Protein AF-A0A371GH11-F1 (afdb_monomer)

Structure (mmCIF, N/CA/C/O backbone):
data_AF-A0A371GH11-F1
#
_entry.id   AF-A0A371GH11-F1
#
loop_
_atom_site.group_PDB
_atom_site.id
_atom_site.type_symbol
_atom_site.label_atom_id
_atom_site.label_alt_id
_atom_site.label_comp_id
_atom_site.label_asym_id
_atom_site.label_entity_id
_atom_site.label_seq_id
_atom_site.pdbx_PDB_ins_code
_atom_site.Cartn_x
_atom_site.Cartn_y
_atom_site.Cartn_z
_atom_site.occupancy
_atom_site.B_iso_or_equiv
_atom_site.auth_seq_id
_atom_site.auth_comp_id
_atom_site.auth_asym_id
_atom_site.auth_atom_id
_atom_site.pdbx_PDB_model_num
ATOM 1 N N . MET A 1 1 ? -7.603 34.902 0.604 1.00 55.03 1 MET A N 1
ATOM 2 C CA . MET A 1 1 ? -7.978 33.503 0.909 1.00 55.03 1 MET A CA 1
ATOM 3 C C . MET A 1 1 ? -7.273 32.560 -0.069 1.00 55.03 1 MET A C 1
ATOM 5 O O . MET A 1 1 ? -7.896 32.164 -1.037 1.00 55.03 1 MET A O 1
ATOM 9 N N . ASN A 1 2 ? -5.994 32.218 0.158 1.00 73.56 2 ASN A N 1
ATOM 10 C CA . ASN A 1 2 ? -5.234 31.279 -0.701 1.00 73.56 2 ASN A CA 1
ATOM 11 C C . ASN A 1 2 ? -4.546 30.135 0.075 1.00 73.56 2 ASN A C 1
ATOM 13 O O . ASN A 1 2 ? -3.852 29.320 -0.525 1.00 73.56 2 ASN A O 1
ATOM 17 N N . GLY A 1 3 ? -4.766 30.021 1.391 1.00 83.88 3 GLY A N 1
ATOM 18 C CA . GLY A 1 3 ? -4.016 29.085 2.242 1.00 83.88 3 GLY A CA 1
ATOM 19 C C . GLY A 1 3 ? -4.186 27.605 1.875 1.00 83.88 3 GLY A C 1
ATOM 20 O O . GLY A 1 3 ? -3.228 26.843 1.955 1.00 83.88 3 GLY A O 1
ATOM 21 N N . ALA A 1 4 ? -5.366 27.191 1.401 1.00 77.50 4 ALA A N 1
ATOM 22 C CA . ALA A 1 4 ? -5.587 25.819 0.929 1.00 77.50 4 ALA A CA 1
ATOM 23 C C . ALA A 1 4 ? -4.805 25.510 -0.363 1.00 77.50 4 ALA A C 1
ATOM 25 O O . ALA A 1 4 ? -4.252 24.420 -0.522 1.00 77.50 4 ALA A O 1
ATOM 26 N N . VAL A 1 5 ? -4.710 26.490 -1.267 1.00 84.81 5 VAL A N 1
ATOM 27 C CA . VAL A 1 5 ? -3.932 26.380 -2.509 1.00 84.81 5 VAL A CA 1
ATOM 28 C C . VAL A 1 5 ? -2.438 26.323 -2.186 1.00 84.81 5 VAL A C 1
ATOM 30 O O . VAL A 1 5 ? -1.732 25.461 -2.702 1.00 84.81 5 VAL A O 1
ATOM 33 N N . GLU A 1 6 ? -1.959 27.162 -1.265 1.00 88.56 6 GLU A N 1
ATOM 34 C CA . GLU A 1 6 ? -0.564 27.139 -0.805 1.00 88.56 6 GLU A CA 1
ATOM 35 C C . GLU A 1 6 ? -0.191 25.830 -0.104 1.00 88.56 6 GLU A C 1
ATOM 37 O O . GLU A 1 6 ? 0.874 25.272 -0.377 1.00 88.56 6 GLU A O 1
ATOM 42 N N . ALA A 1 7 ? -1.070 25.298 0.751 1.00 83.94 7 ALA A N 1
ATOM 43 C CA . ALA A 1 7 ? -0.863 24.006 1.400 1.00 83.94 7 ALA A CA 1
ATOM 44 C C . ALA A 1 7 ? -0.766 22.869 0.371 1.00 83.94 7 ALA A C 1
ATOM 46 O O . ALA A 1 7 ? 0.124 22.022 0.454 1.00 83.94 7 ALA A O 1
ATOM 47 N N . THR A 1 8 ? -1.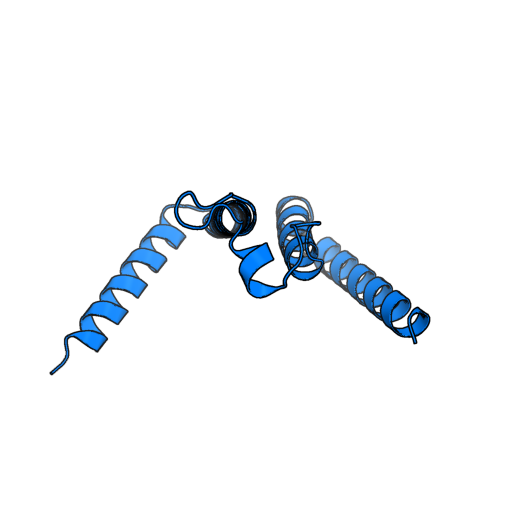624 22.898 -0.651 1.00 84.56 8 THR A N 1
ATOM 48 C CA . THR A 1 8 ? -1.621 21.906 -1.733 1.00 84.56 8 THR A CA 1
ATOM 49 C C . THR A 1 8 ? -0.337 21.987 -2.563 1.00 84.56 8 THR A C 1
ATOM 51 O O . THR A 1 8 ? 0.325 20.972 -2.775 1.00 84.56 8 THR A O 1
ATOM 54 N N . ILE A 1 9 ? 0.089 23.192 -2.959 1.00 86.94 9 ILE A N 1
ATOM 55 C CA . ILE A 1 9 ? 1.345 23.407 -3.700 1.00 86.94 9 ILE A CA 1
ATOM 56 C C . ILE A 1 9 ? 2.556 22.939 -2.882 1.00 86.94 9 ILE A C 1
ATOM 58 O O . ILE A 1 9 ? 3.489 22.340 -3.425 1.00 86.94 9 ILE A O 1
ATOM 62 N N . LYS A 1 10 ? 2.550 23.183 -1.567 1.00 90.38 10 LYS A N 1
ATOM 63 C CA . LYS A 1 10 ? 3.617 22.738 -0.664 1.00 90.38 10 LYS A CA 1
ATOM 64 C C . LYS A 1 10 ? 3.698 21.213 -0.602 1.00 90.38 10 LYS A C 1
ATOM 66 O O . LYS A 1 10 ? 4.795 20.668 -0.712 1.00 90.38 10 LYS A O 1
ATOM 71 N N . ASN A 1 11 ? 2.558 20.536 -0.495 1.00 79.25 11 ASN A N 1
ATOM 72 C CA . ASN A 1 11 ? 2.502 19.076 -0.476 1.00 79.25 11 ASN A CA 1
ATOM 73 C C . ASN A 1 11 ? 2.998 18.473 -1.800 1.00 79.25 11 ASN A C 1
ATOM 75 O O . ASN A 1 11 ? 3.809 17.549 -1.780 1.00 79.25 11 ASN A O 1
ATOM 79 N N . ILE A 1 12 ? 2.621 19.055 -2.945 1.00 79.31 12 ILE A N 1
ATOM 80 C CA . ILE A 1 12 ? 3.104 18.621 -4.269 1.00 79.31 12 ILE A CA 1
ATOM 81 C C . ILE A 1 12 ? 4.630 18.748 -4.379 1.00 79.31 12 ILE A C 1
ATOM 83 O O . ILE A 1 12 ? 5.290 17.827 -4.857 1.00 79.31 12 ILE A O 1
ATOM 87 N N . LYS A 1 13 ? 5.218 19.850 -3.894 1.00 82.50 13 LYS A N 1
ATOM 88 C CA . LYS A 1 13 ? 6.682 20.035 -3.899 1.00 82.50 13 LYS A CA 1
ATOM 89 C C . LYS A 1 13 ? 7.419 19.004 -3.046 1.00 82.50 13 LYS A C 1
ATOM 91 O O . LYS A 1 13 ? 8.5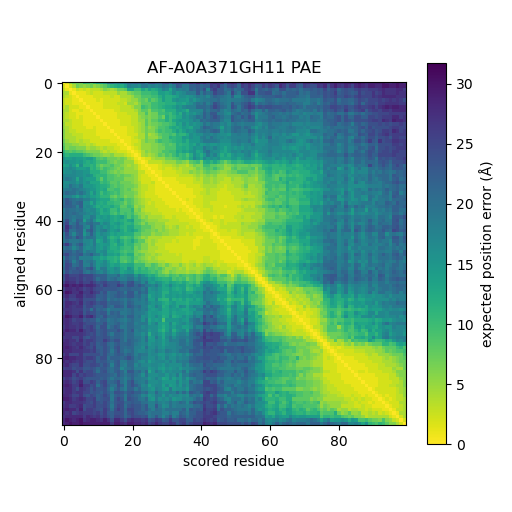23 18.602 -3.406 1.00 82.50 13 LYS A O 1
ATOM 96 N N . ILE A 1 14 ? 6.840 18.595 -1.918 1.00 79.88 14 ILE A N 1
ATOM 97 C CA . ILE A 1 14 ? 7.426 17.566 -1.049 1.00 79.88 14 ILE A CA 1
ATOM 98 C C . ILE A 1 14 ? 7.411 16.214 -1.761 1.00 79.88 14 ILE A C 1
ATOM 100 O O . ILE A 1 14 ? 8.448 15.557 -1.821 1.00 79.88 14 ILE A O 1
ATOM 104 N N . ILE A 1 15 ? 6.281 15.853 -2.374 1.00 73.94 15 ILE A N 1
ATOM 105 C CA . ILE A 1 15 ? 6.153 14.623 -3.162 1.00 73.94 15 ILE A CA 1
ATOM 106 C C . ILE A 1 15 ? 7.157 14.631 -4.320 1.00 73.94 15 ILE A C 1
ATOM 108 O O . ILE A 1 15 ? 7.917 13.681 -4.463 1.00 73.94 15 ILE A O 1
ATOM 112 N N . GLN A 1 16 ? 7.252 15.723 -5.088 1.00 78.62 16 GLN A N 1
ATOM 113 C CA . GLN A 1 16 ? 8.250 15.849 -6.159 1.00 78.62 16 GLN A CA 1
ATOM 114 C C . GLN A 1 16 ? 9.685 15.669 -5.653 1.00 78.62 16 GLN A C 1
ATOM 116 O O . GLN A 1 16 ? 10.478 14.988 -6.296 1.00 78.62 16 GLN A O 1
ATOM 121 N N . LYS A 1 17 ? 10.031 16.247 -4.496 1.00 79.44 17 LYS A N 1
ATOM 122 C CA . LYS A 1 17 ? 11.352 16.043 -3.892 1.00 79.44 17 LYS A CA 1
ATOM 123 C C . LYS A 1 17 ? 11.584 14.585 -3.512 1.00 79.44 17 LYS A C 1
ATOM 125 O O . LYS A 1 17 ? 12.654 14.073 -3.806 1.00 79.44 17 LYS A O 1
ATOM 130 N N . MET A 1 18 ? 10.600 13.914 -2.913 1.00 71.44 18 MET A N 1
ATOM 131 C CA . MET A 1 18 ? 10.716 12.489 -2.586 1.00 71.44 18 MET A CA 1
ATOM 132 C C . MET A 1 18 ? 10.911 11.640 -3.845 1.00 71.44 18 MET A C 1
ATOM 134 O O . MET A 1 18 ? 11.798 10.798 -3.852 1.00 71.44 18 MET A O 1
ATOM 138 N N . VAL A 1 19 ? 10.171 11.928 -4.921 1.00 69.44 19 VAL A N 1
ATOM 139 C CA . VAL A 1 19 ? 10.301 11.250 -6.223 1.00 69.44 19 VAL A CA 1
ATOM 140 C C . VAL A 1 19 ? 11.696 11.419 -6.831 1.00 69.44 19 VAL A C 1
ATOM 142 O O . VAL A 1 19 ? 12.250 10.475 -7.384 1.00 69.44 19 VAL A O 1
ATOM 145 N N . VAL A 1 20 ? 12.274 12.620 -6.742 1.00 75.25 20 VAL A N 1
ATOM 146 C CA . VAL A 1 20 ? 13.599 12.915 -7.313 1.00 75.25 20 VAL A CA 1
ATOM 147 C C . VAL A 1 20 ? 14.734 12.376 -6.438 1.00 75.25 20 VAL A C 1
ATOM 149 O O . VAL A 1 20 ? 15.754 11.934 -6.958 1.00 75.25 20 VAL A O 1
ATOM 152 N N . THR A 1 21 ? 14.593 12.441 -5.112 1.00 76.88 21 THR A N 1
ATOM 153 C CA . THR A 1 21 ? 15.633 12.013 -4.163 1.00 76.88 21 THR A CA 1
ATOM 154 C C . THR A 1 21 ? 15.681 10.498 -4.000 1.00 76.88 21 THR A C 1
ATOM 156 O O . THR A 1 21 ? 16.769 9.935 -3.909 1.00 76.88 21 THR A O 1
ATOM 159 N N . TYR A 1 22 ? 14.527 9.834 -3.984 1.00 71.12 22 TYR A N 1
ATOM 160 C CA . TYR A 1 22 ? 14.438 8.387 -3.843 1.00 71.12 22 TYR A CA 1
ATOM 161 C C . TYR A 1 22 ? 14.067 7.790 -5.189 1.00 71.12 22 TYR A C 1
ATOM 163 O O . TYR A 1 22 ? 12.912 7.836 -5.606 1.00 71.12 22 TYR A O 1
ATOM 171 N N . LYS A 1 23 ? 15.065 7.218 -5.865 1.00 71.00 23 LYS A N 1
ATOM 172 C CA . LYS A 1 23 ? 14.896 6.573 -7.174 1.00 71.00 23 LYS A CA 1
ATOM 173 C C . LYS A 1 23 ? 13.793 5.498 -7.150 1.00 71.00 23 LYS A C 1
ATOM 175 O O . LYS A 1 23 ? 13.058 5.364 -8.124 1.00 71.00 23 LYS A O 1
ATOM 180 N N . ASP A 1 24 ? 13.596 4.884 -5.982 1.0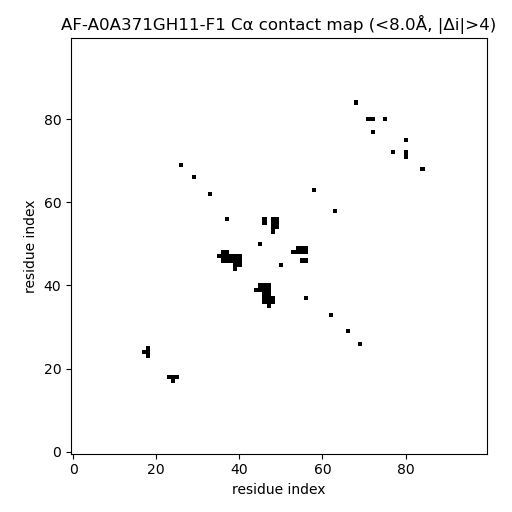0 72.31 24 ASP A N 1
ATOM 181 C CA . ASP A 1 24 ? 12.669 3.775 -5.731 1.00 72.31 24 ASP A CA 1
ATOM 182 C C . ASP A 1 24 ? 11.469 4.209 -4.862 1.00 72.31 24 ASP A C 1
ATOM 184 O O . ASP A 1 24 ? 10.887 3.426 -4.113 1.00 72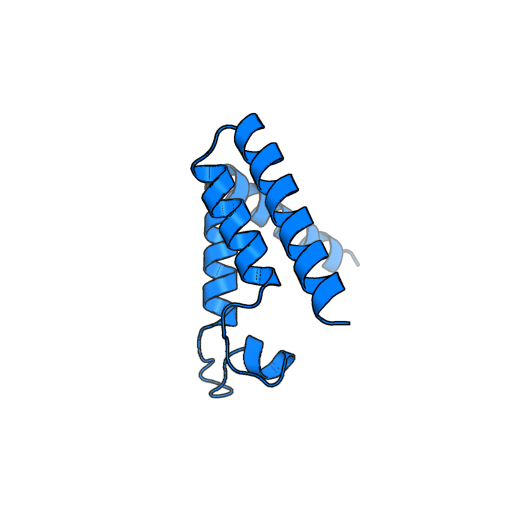.31 24 ASP A O 1
ATOM 188 N N . TRP A 1 25 ? 11.089 5.493 -4.911 1.00 73.81 25 TRP A N 1
ATOM 189 C CA . TRP A 1 25 ? 9.968 6.037 -4.125 1.00 73.81 25 TRP A CA 1
ATOM 190 C C . TRP A 1 25 ? 8.655 5.264 -4.330 1.00 73.81 25 TRP A C 1
ATOM 192 O O . TRP A 1 25 ? 7.828 5.212 -3.424 1.00 73.81 25 TRP A O 1
ATOM 202 N N . HIS A 1 26 ? 8.457 4.688 -5.517 1.00 70.94 26 HIS A N 1
ATOM 203 C CA . HIS A 1 26 ? 7.282 3.905 -5.881 1.00 70.94 26 HIS A CA 1
ATOM 204 C C . HIS A 1 26 ? 7.271 2.562 -5.144 1.00 70.94 26 HIS A C 1
ATOM 206 O O . HIS A 1 26 ? 6.235 2.182 -4.600 1.00 70.94 26 HIS A O 1
ATOM 212 N N . ASP A 1 27 ? 8.429 1.917 -5.007 1.00 69.38 27 ASP A N 1
ATOM 213 C CA . ASP A 1 27 ? 8.584 0.688 -4.227 1.00 69.38 27 ASP A CA 1
ATOM 214 C C . ASP A 1 27 ? 8.411 0.967 -2.729 1.00 69.38 27 ASP A C 1
ATOM 216 O O . ASP A 1 27 ? 7.665 0.271 -2.037 1.00 69.38 27 ASP A O 1
ATOM 220 N N . MET A 1 28 ? 9.015 2.050 -2.226 1.00 73.62 28 MET A N 1
ATOM 221 C CA . MET A 1 28 ? 8.839 2.481 -0.835 1.00 73.62 28 MET A CA 1
ATOM 222 C C . MET A 1 28 ? 7.390 2.847 -0.508 1.00 73.62 28 MET A C 1
ATOM 224 O O . MET A 1 28 ? 6.915 2.534 0.582 1.00 73.62 28 MET A O 1
ATOM 228 N N . LEU A 1 29 ? 6.681 3.502 -1.431 1.00 72.75 29 LEU A N 1
ATOM 229 C CA . LEU A 1 29 ? 5.281 3.872 -1.242 1.00 72.75 29 LEU A CA 1
ATOM 230 C C . LEU A 1 29 ? 4.395 2.630 -1.125 1.00 72.75 29 LEU A C 1
ATOM 232 O O . LEU A 1 29 ? 3.547 2.576 -0.235 1.00 72.75 29 LEU A O 1
ATOM 236 N N . LEU A 1 30 ? 4.609 1.626 -1.980 1.00 72.94 30 LEU A N 1
ATOM 237 C CA . LEU A 1 30 ? 3.887 0.359 -1.884 1.00 72.94 30 LEU A CA 1
ATOM 238 C C . LEU A 1 30 ? 4.173 -0.369 -0.573 1.00 72.94 30 LEU A C 1
ATOM 240 O O . LEU A 1 30 ? 3.236 -0.824 0.081 1.00 72.94 30 LEU A O 1
ATOM 244 N N . LEU A 1 31 ? 5.439 -0.446 -0.161 1.00 70.31 31 LEU A N 1
ATOM 245 C CA . LEU A 1 31 ? 5.822 -1.083 1.100 1.00 70.31 31 LEU A CA 1
ATOM 246 C C . LEU A 1 31 ? 5.224 -0.354 2.311 1.00 70.31 31 LEU A C 1
ATOM 248 O O . LEU A 1 31 ? 4.712 -0.998 3.227 1.00 70.31 31 LEU A O 1
ATOM 252 N N . ALA A 1 32 ? 5.232 0.981 2.304 1.00 76.62 32 ALA A N 1
ATOM 253 C CA . ALA A 1 32 ? 4.649 1.794 3.367 1.00 76.62 32 ALA A CA 1
ATOM 254 C C . ALA A 1 32 ? 3.123 1.633 3.446 1.00 76.62 32 ALA A C 1
ATOM 256 O O . ALA A 1 32 ? 2.581 1.477 4.540 1.00 76.62 32 ALA A O 1
ATOM 257 N N . LEU A 1 33 ? 2.432 1.625 2.301 1.00 77.94 33 LEU A N 1
ATOM 258 C CA . LEU A 1 33 ? 0.992 1.363 2.240 1.00 77.94 33 LEU A CA 1
ATOM 259 C C . LEU A 1 33 ? 0.663 -0.044 2.730 1.00 77.94 33 LEU A C 1
ATOM 261 O O . LEU A 1 33 ? -0.260 -0.212 3.522 1.00 77.94 33 LEU A O 1
ATOM 265 N N . HIS A 1 34 ? 1.434 -1.047 2.312 1.00 75.88 34 HIS A N 1
ATOM 266 C CA . HIS A 1 34 ? 1.243 -2.414 2.775 1.00 75.88 34 HIS A CA 1
ATOM 267 C C . HIS A 1 34 ? 1.404 -2.510 4.296 1.00 75.88 34 HIS A C 1
ATOM 269 O O . HIS A 1 34 ? 0.505 -3.004 4.968 1.00 75.88 34 HIS A O 1
ATOM 275 N N . GLY A 1 35 ? 2.491 -1.966 4.852 1.00 79.38 35 GLY A N 1
ATOM 276 C CA . GLY A 1 35 ? 2.706 -1.933 6.300 1.00 79.38 35 GLY A CA 1
ATOM 277 C C . GLY A 1 35 ? 1.600 -1.188 7.050 1.00 79.38 35 GLY A C 1
ATOM 278 O O . GLY A 1 35 ? 1.184 -1.625 8.119 1.00 79.38 35 GLY A O 1
ATOM 279 N N . TYR A 1 36 ? 1.070 -0.105 6.478 1.00 83.31 36 TYR A N 1
ATOM 280 C CA . TYR A 1 36 ? -0.073 0.606 7.048 1.00 83.31 36 TYR A CA 1
ATOM 281 C C . TYR A 1 36 ? -1.332 -0.268 7.084 1.00 83.31 36 TYR A C 1
ATOM 283 O O . TYR A 1 36 ? -1.980 -0.359 8.120 1.00 83.31 36 TYR A O 1
ATOM 291 N N . TYR A 1 37 ? -1.673 -0.944 5.984 1.00 78.12 37 TYR A N 1
ATOM 292 C CA . TYR A 1 37 ? -2.882 -1.768 5.914 1.00 78.12 37 TYR A CA 1
ATOM 293 C C . TYR A 1 37 ? -2.829 -3.022 6.787 1.00 78.12 37 TYR A C 1
ATOM 295 O O . TYR A 1 37 ? -3.881 -3.468 7.247 1.00 78.12 37 TYR A O 1
ATOM 303 N N . THR A 1 38 ? -1.643 -3.597 6.995 1.00 79.12 38 THR A N 1
ATOM 304 C CA . THR A 1 38 ? -1.472 -4.876 7.701 1.00 79.12 38 THR A CA 1
ATOM 305 C C . THR A 1 38 ? -1.075 -4.732 9.164 1.00 79.12 38 T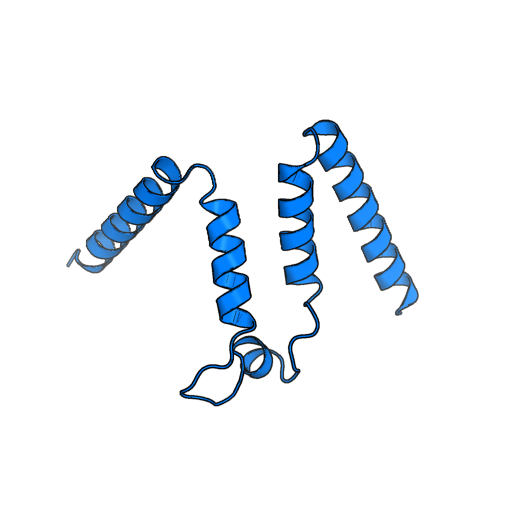HR A C 1
ATOM 307 O O . THR A 1 38 ? -1.270 -5.668 9.936 1.00 79.12 38 THR A O 1
ATOM 310 N N . SER A 1 39 ? -0.560 -3.574 9.578 1.00 87.12 39 SER A N 1
ATOM 311 C CA . SER A 1 39 ? -0.181 -3.347 10.970 1.00 87.12 39 SER A CA 1
ATOM 312 C C . SER A 1 39 ? -1.398 -3.075 11.851 1.00 87.12 39 SER A C 1
ATOM 314 O O . SER A 1 39 ? -2.312 -2.330 11.491 1.00 87.12 39 SER A O 1
ATOM 316 N N . ILE A 1 40 ? -1.395 -3.665 13.045 1.00 88.00 40 ILE A N 1
ATOM 317 C CA . ILE A 1 40 ? -2.410 -3.406 14.063 1.00 88.00 40 ILE A CA 1
ATOM 318 C C . ILE A 1 40 ? -2.205 -1.989 14.596 1.00 88.00 40 ILE A C 1
ATOM 320 O O . ILE A 1 40 ? -1.153 -1.651 15.141 1.00 88.00 40 ILE A O 1
ATOM 324 N N . HIS A 1 41 ? -3.235 -1.156 14.476 1.00 91.19 41 HIS A N 1
ATOM 325 C CA . HIS A 1 41 ? -3.219 0.169 15.073 1.00 91.19 41 HIS A CA 1
ATOM 326 C C . HIS A 1 41 ? -3.491 0.078 16.574 1.00 91.19 41 HIS A C 1
ATOM 328 O O . HIS A 1 41 ? -4.504 -0.466 17.005 1.00 91.19 41 HIS A O 1
ATOM 334 N N . THR A 1 42 ? -2.622 0.676 17.388 1.00 86.69 42 THR A N 1
ATOM 335 C CA . THR A 1 42 ? -2.738 0.683 18.857 1.00 86.69 42 THR A CA 1
ATOM 336 C C . THR A 1 42 ? -4.010 1.351 19.371 1.00 86.69 42 THR A C 1
ATOM 338 O O . THR A 1 42 ? -4.479 1.002 20.449 1.00 86.69 42 THR A O 1
ATOM 341 N N . SER A 1 43 ? -4.584 2.296 18.624 1.00 91.56 43 SER A N 1
ATOM 342 C CA . SER A 1 43 ? -5.818 2.986 19.016 1.00 91.56 43 SER A CA 1
ATOM 343 C C . SER A 1 43 ? -7.075 2.128 18.871 1.00 91.56 43 SER A C 1
ATOM 345 O O . SER A 1 43 ? -8.012 2.298 19.645 1.00 91.56 43 SER A O 1
ATOM 347 N N . THR A 1 44 ? -7.114 1.232 17.885 1.00 88.62 44 THR A N 1
ATOM 348 C CA . THR A 1 44 ? -8.292 0.411 17.560 1.00 88.62 44 THR A CA 1
ATOM 349 C C . THR A 1 44 ? -8.095 -1.067 17.878 1.00 88.62 44 THR A C 1
ATOM 351 O O . THR A 1 44 ? -9.071 -1.808 17.909 1.00 88.62 44 THR A O 1
ATOM 354 N N . GLY A 1 45 ? -6.856 -1.516 18.093 1.00 92.19 45 GLY A N 1
ATOM 355 C CA . GLY A 1 45 ? -6.519 -2.931 18.261 1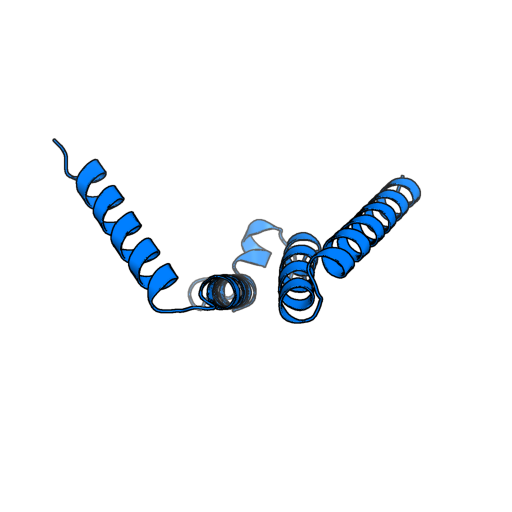.00 92.19 45 GLY A CA 1
ATOM 356 C C . GLY A 1 45 ? -6.757 -3.772 17.002 1.00 92.19 45 GLY A C 1
ATOM 357 O O . GLY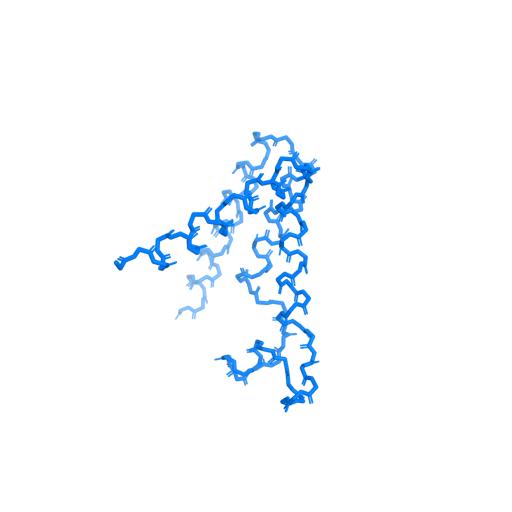 A 1 45 ? -6.705 -4.995 17.070 1.00 92.19 45 GLY A O 1
ATOM 358 N N . ALA A 1 46 ? -7.011 -3.130 15.859 1.00 88.44 46 ALA A N 1
ATOM 359 C CA . ALA A 1 46 ? -7.342 -3.764 14.590 1.00 88.44 46 ALA A CA 1
ATOM 360 C C . ALA A 1 46 ? -6.493 -3.173 13.459 1.00 88.44 46 ALA A C 1
ATOM 362 O O . ALA A 1 46 ? -5.985 -2.051 13.569 1.00 88.44 46 ALA A O 1
ATOM 363 N N . THR A 1 47 ? -6.336 -3.917 12.367 1.00 91.44 47 THR A N 1
ATOM 364 C CA . THR A 1 47 ? -5.669 -3.400 11.171 1.00 91.44 47 THR A CA 1
ATOM 365 C C . THR A 1 47 ? -6.608 -2.450 10.421 1.00 91.44 47 THR A C 1
ATOM 367 O O . THR A 1 47 ? -7.828 -2.652 10.429 1.00 91.44 47 THR A O 1
ATOM 370 N N . PRO A 1 48 ? -6.095 -1.409 9.743 1.00 88.00 48 PRO A N 1
ATOM 371 C CA . PRO A 1 48 ? -6.936 -0.546 8.917 1.00 88.00 48 PRO A CA 1
ATOM 372 C C . PRO A 1 48 ? -7.746 -1.323 7.874 1.00 88.00 48 PRO A C 1
ATOM 374 O O . PRO A 1 48 ? -8.891 -0.975 7.602 1.00 88.00 48 PRO A O 1
ATOM 377 N N . TYR A 1 49 ? -7.186 -2.404 7.326 1.00 84.12 49 TYR A N 1
ATOM 378 C CA . TYR A 1 49 ? -7.888 -3.253 6.371 1.00 84.12 49 TYR A CA 1
ATOM 379 C C . TYR A 1 49 ? -9.112 -3.950 6.983 1.00 84.12 49 TYR A C 1
ATOM 381 O O . TYR A 1 49 ? -10.194 -3.910 6.394 1.00 84.12 49 TYR A O 1
ATOM 389 N N . SER A 1 50 ? -8.983 -4.539 8.178 1.00 86.88 50 SER A N 1
ATOM 390 C CA . SER A 1 50 ? -10.106 -5.253 8.795 1.00 86.88 50 SER A CA 1
ATOM 391 C C . SER A 1 50 ? -11.247 -4.328 9.200 1.00 86.88 50 SER A C 1
ATOM 393 O O . SER A 1 50 ? -12.405 -4.732 9.152 1.00 86.88 50 SER A O 1
ATOM 395 N N . LEU A 1 51 ? -10.949 -3.065 9.506 1.00 87.69 51 LEU A N 1
ATOM 396 C CA . LEU A 1 51 ? -11.970 -2.050 9.768 1.00 87.69 51 LEU A CA 1
ATOM 397 C C . LEU A 1 51 ? -12.753 -1.644 8.513 1.00 87.69 51 LEU A C 1
ATOM 399 O O . LEU A 1 51 ? -13.927 -1.301 8.624 1.00 87.69 51 LEU A O 1
ATOM 403 N N . VAL A 1 52 ? -12.124 -1.671 7.335 1.00 83.62 52 VAL A N 1
ATOM 404 C CA . VAL A 1 52 ? -12.776 -1.298 6.068 1.00 83.62 52 VAL A CA 1
ATOM 405 C C . VAL A 1 52 ? -13.586 -2.459 5.496 1.00 83.62 52 VAL A C 1
ATOM 407 O O . VAL A 1 52 ? -14.707 -2.252 5.038 1.00 83.62 52 VAL A O 1
ATOM 410 N N . TYR A 1 53 ? -13.040 -3.675 5.532 1.00 83.44 53 TYR A N 1
ATOM 411 C CA . TYR A 1 53 ? -13.622 -4.827 4.834 1.00 83.44 53 TYR A CA 1
ATOM 412 C C . TYR A 1 53 ? -14.269 -5.863 5.762 1.00 83.44 53 TYR A C 1
ATOM 414 O O . TYR A 1 53 ? -14.899 -6.801 5.283 1.00 83.44 53 TYR A O 1
ATOM 422 N N . GLY A 1 54 ? -14.132 -5.719 7.083 1.00 85.19 54 GLY A N 1
ATOM 423 C CA . GLY A 1 54 ? -14.719 -6.641 8.062 1.00 85.19 54 GLY A CA 1
ATOM 424 C C . GLY A 1 54 ? -14.039 -8.013 8.133 1.00 85.19 54 GLY A C 1
ATOM 425 O O . GLY A 1 54 ? -14.584 -8.929 8.744 1.00 85.19 54 GLY A O 1
ATOM 426 N N . MET A 1 55 ? -12.863 -8.173 7.520 1.00 82.81 55 MET A N 1
ATOM 427 C CA . MET A 1 55 ? -12.096 -9.421 7.497 1.00 82.81 55 MET A CA 1
ATOM 428 C C . MET A 1 55 ? -10.605 -9.162 7.725 1.00 82.81 55 MET A C 1
ATOM 430 O O . MET A 1 55 ? -10.082 -8.110 7.359 1.00 82.81 55 MET A O 1
ATOM 434 N N . GLU A 1 56 ? -9.913 -10.116 8.344 1.00 79.12 56 GLU A N 1
ATOM 435 C CA . GLU A 1 56 ? -8.470 -10.022 8.570 1.00 79.12 56 GLU A CA 1
ATOM 436 C C . GLU A 1 56 ? -7.700 -10.047 7.240 1.00 79.12 56 GLU A C 1
ATOM 438 O O . GLU A 1 56 ? -8.199 -10.556 6.232 1.00 79.12 56 GLU A O 1
ATOM 443 N N . VAL A 1 57 ? -6.498 -9.458 7.213 1.00 67.75 57 VAL A N 1
ATOM 444 C CA . VAL A 1 57 ? -5.682 -9.419 5.992 1.00 67.75 57 VAL A CA 1
ATOM 445 C C . VAL A 1 57 ? -5.230 -10.833 5.642 1.00 67.75 57 VAL A C 1
ATOM 447 O O . VAL A 1 57 ? -4.237 -11.342 6.151 1.00 67.75 57 VAL A O 1
ATOM 450 N N . VAL A 1 58 ? -5.937 -11.437 4.700 1.00 65.94 58 VAL A N 1
ATOM 451 C CA . VAL A 1 58 ? -5.366 -12.362 3.726 1.00 65.94 58 VAL A CA 1
ATOM 452 C C . VAL A 1 58 ? -5.060 -11.477 2.530 1.00 65.94 58 VAL A C 1
ATOM 454 O O . VAL A 1 58 ? -5.978 -10.788 2.096 1.00 65.94 58 VAL A O 1
ATOM 457 N N . LEU A 1 59 ? -3.795 -11.403 2.090 1.00 65.94 59 LEU A N 1
ATOM 458 C CA . LEU A 1 59 ? -3.321 -10.507 1.020 1.00 65.94 59 LEU A CA 1
ATOM 459 C C . LEU A 1 59 ? -4.437 -10.232 -0.005 1.00 65.94 59 LEU A C 1
ATOM 461 O O . LEU A 1 59 ? -4.794 -11.133 -0.764 1.00 65.94 59 LEU A O 1
ATOM 465 N N . PRO A 1 60 ? -5.064 -9.041 0.023 1.00 58.31 60 PRO A N 1
ATOM 466 C CA . PRO A 1 60 ? -6.169 -8.764 -0.876 1.00 58.31 60 PRO A CA 1
ATOM 467 C C . PRO A 1 60 ? -5.654 -8.862 -2.298 1.00 58.31 60 PRO A C 1
ATOM 469 O O . PRO A 1 60 ? -4.566 -8.364 -2.581 1.00 58.31 60 PRO A O 1
ATOM 472 N N . ILE A 1 61 ? -6.440 -9.446 -3.202 1.00 55.28 61 ILE A N 1
ATOM 473 C CA . ILE A 1 61 ? -6.045 -9.602 -4.609 1.00 55.28 61 ILE A CA 1
ATOM 474 C C . ILE A 1 61 ? -5.637 -8.256 -5.227 1.00 55.28 61 ILE A C 1
ATOM 476 O O . ILE A 1 61 ? -4.726 -8.171 -6.039 1.00 55.28 61 ILE A O 1
ATOM 480 N N . GLU A 1 62 ? -6.263 -7.171 -4.775 1.00 56.09 62 GLU A N 1
ATOM 481 C CA . GLU A 1 62 ? -5.975 -5.797 -5.181 1.00 56.09 62 GLU A CA 1
ATOM 482 C C . GLU A 1 62 ? -4.687 -5.223 -4.599 1.00 56.09 62 GLU A C 1
ATOM 484 O O . GLU A 1 62 ? -4.268 -4.184 -5.073 1.00 56.09 62 GLU A O 1
ATOM 489 N N . VAL A 1 63 ? -4.069 -5.834 -3.588 1.00 59.09 63 VAL A N 1
ATOM 490 C CA . VAL A 1 63 ? -2.726 -5.492 -3.077 1.00 59.09 63 VAL A CA 1
ATOM 491 C C . VAL A 1 63 ? -1.701 -6.495 -3.593 1.00 59.09 63 VAL A C 1
ATOM 493 O O . VAL A 1 63 ? -0.572 -6.109 -3.891 1.00 59.09 63 VAL A O 1
ATOM 496 N N . GLU A 1 64 ? -2.100 -7.750 -3.787 1.00 62.09 64 GLU A N 1
ATOM 497 C CA . GLU A 1 64 ? -1.308 -8.787 -4.439 1.00 62.09 64 GLU A CA 1
ATOM 498 C C . GLU A 1 64 ? -1.007 -8.412 -5.897 1.00 62.09 64 GLU A C 1
ATOM 500 O O . GLU A 1 64 ? 0.141 -8.447 -6.309 1.00 62.09 64 GLU A O 1
ATOM 505 N N . ILE A 1 65 ? -1.983 -7.923 -6.666 1.00 64.44 65 ILE A N 1
ATOM 506 C CA . ILE A 1 65 ? -1.767 -7.495 -8.057 1.00 64.44 65 ILE A CA 1
ATOM 507 C C . ILE A 1 65 ? -0.803 -6.291 -8.151 1.00 64.44 65 ILE A C 1
ATOM 509 O O . ILE A 1 65 ? 0.127 -6.356 -8.950 1.00 64.44 65 ILE A O 1
ATOM 513 N N . PRO A 1 66 ? -0.936 -5.196 -7.377 1.00 65.75 66 PRO A N 1
ATOM 514 C CA . PRO A 1 66 ? 0.053 -4.119 -7.338 1.00 65.75 66 PRO A CA 1
ATOM 515 C C . PRO A 1 66 ? 1.426 -4.557 -6.852 1.00 65.75 66 PRO A C 1
ATOM 517 O O . PRO A 1 66 ? 2.417 -4.140 -7.442 1.00 65.75 66 PRO A O 1
ATOM 520 N N . SER A 1 67 ? 1.505 -5.396 -5.817 1.00 64.00 67 SER A N 1
ATOM 521 C CA . SER A 1 67 ? 2.795 -5.892 -5.325 1.00 64.00 67 SER A CA 1
ATOM 522 C C . SER A 1 67 ? 3.462 -6.824 -6.335 1.00 64.00 67 SER A C 1
ATOM 524 O O . SER A 1 67 ? 4.641 -6.644 -6.615 1.00 64.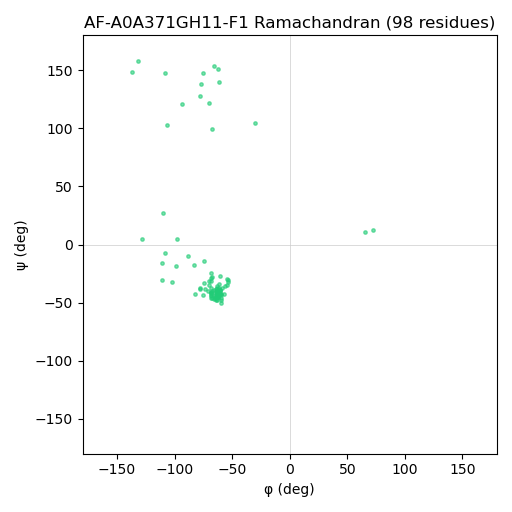00 67 SER A O 1
ATOM 526 N N . LEU A 1 68 ? 2.713 -7.717 -6.986 1.00 64.00 68 LEU A N 1
ATOM 527 C CA . LEU A 1 68 ? 3.190 -8.532 -8.103 1.00 64.00 68 LEU A CA 1
ATOM 528 C C . LEU A 1 68 ? 3.600 -7.671 -9.294 1.00 64.00 68 LEU A C 1
ATOM 530 O O . LEU A 1 68 ? 4.647 -7.928 -9.874 1.00 64.00 68 LEU A O 1
ATOM 534 N N . ARG A 1 69 ? 2.841 -6.626 -9.646 1.00 63.06 69 ARG A N 1
ATOM 535 C CA . ARG A 1 69 ? 3.194 -5.683 -10.724 1.00 63.06 69 ARG A CA 1
ATOM 536 C C . ARG A 1 69 ? 4.508 -4.967 -10.451 1.00 63.06 69 ARG A C 1
ATOM 538 O O . ARG A 1 69 ? 5.282 -4.753 -11.374 1.00 63.06 69 ARG A O 1
ATOM 545 N N . VAL A 1 70 ? 4.744 -4.581 -9.205 1.00 65.62 70 VAL A N 1
ATOM 546 C CA . VAL A 1 70 ? 5.955 -3.870 -8.781 1.00 65.62 70 VAL A CA 1
ATOM 547 C C . VAL A 1 70 ? 7.144 -4.821 -8.708 1.00 65.62 70 VAL A C 1
ATOM 549 O O . VAL A 1 70 ? 8.208 -4.524 -9.245 1.00 65.62 70 VAL A O 1
ATOM 552 N N . LEU A 1 71 ? 6.938 -6.014 -8.152 1.00 61.59 71 LEU A N 1
ATOM 553 C CA . LEU A 1 71 ? 7.941 -7.071 -8.098 1.00 61.59 71 LEU A CA 1
ATOM 554 C C . LEU A 1 71 ? 8.338 -7.551 -9.502 1.00 61.59 71 LEU A C 1
ATOM 556 O O . LEU A 1 71 ? 9.507 -7.766 -9.782 1.00 61.59 71 LEU A O 1
ATOM 560 N N . THR A 1 72 ? 7.383 -7.678 -10.422 1.00 62.97 72 THR A N 1
ATOM 561 C CA . THR A 1 72 ? 7.682 -8.061 -11.810 1.00 62.97 72 THR A CA 1
ATOM 562 C C . THR A 1 72 ? 8.330 -6.927 -12.590 1.00 62.97 72 THR A C 1
ATOM 564 O O . THR A 1 72 ? 9.267 -7.181 -13.332 1.00 62.97 72 THR A O 1
ATOM 567 N N . LYS A 1 73 ? 7.920 -5.670 -12.394 1.00 60.50 73 LYS A N 1
ATOM 568 C CA . LYS A 1 73 ? 8.528 -4.519 -13.081 1.00 60.50 73 LYS A CA 1
ATOM 569 C C . LYS A 1 73 ? 9.966 -4.220 -12.641 1.00 60.50 73 LYS A C 1
ATOM 571 O O . LYS A 1 73 ? 10.720 -3.630 -13.405 1.00 60.50 73 LYS A O 1
ATOM 576 N N . THR A 1 74 ? 10.345 -4.624 -11.430 1.00 62.84 74 THR A N 1
ATOM 577 C CA . THR A 1 74 ? 11.726 -4.514 -10.929 1.00 62.84 74 THR A CA 1
ATOM 578 C C . THR A 1 74 ? 12.628 -5.666 -11.389 1.00 62.84 74 THR A C 1
ATOM 580 O O . THR A 1 74 ? 13.848 -5.520 -11.348 1.00 62.84 74 THR A O 1
ATOM 583 N N . ILE A 1 75 ? 12.056 -6.788 -11.849 1.00 62.41 75 ILE A N 1
ATOM 584 C CA . ILE A 1 75 ? 12.790 -8.017 -12.205 1.00 62.41 75 ILE A CA 1
ATOM 585 C C . ILE A 1 75 ? 12.791 -8.302 -13.722 1.00 62.41 75 ILE A C 1
ATOM 587 O O . ILE A 1 75 ? 13.757 -8.884 -14.211 1.00 62.41 75 ILE A O 1
ATOM 591 N N . LEU A 1 76 ? 11.754 -7.906 -14.470 1.00 62.38 76 LEU A N 1
ATOM 592 C CA . LEU A 1 76 ? 11.569 -8.228 -15.896 1.00 62.38 76 LEU A CA 1
ATOM 593 C C . LEU A 1 76 ? 11.785 -7.021 -16.820 1.00 62.38 76 LEU A C 1
ATOM 595 O O . LEU A 1 76 ? 11.438 -5.888 -16.476 1.00 62.38 76 LEU A O 1
ATOM 599 N N . GLU A 1 77 ? 12.293 -7.280 -18.031 1.00 67.69 77 GLU A N 1
ATOM 600 C CA . GLU A 1 77 ? 12.308 -6.289 -19.114 1.00 67.69 77 GLU A CA 1
ATOM 601 C C . GLU A 1 77 ? 10.875 -5.889 -19.514 1.00 67.69 77 GLU A C 1
ATOM 603 O O . GLU A 1 77 ? 9.926 -6.668 -19.407 1.00 67.69 77 GLU A O 1
ATOM 608 N N . GLU A 1 78 ? 10.698 -4.659 -20.006 1.00 62.03 78 GLU A N 1
ATOM 609 C CA . GLU A 1 78 ? 9.376 -4.061 -20.260 1.00 62.03 78 GLU A CA 1
ATOM 610 C C . GLU A 1 78 ? 8.489 -4.902 -21.199 1.00 62.03 78 GLU A C 1
ATOM 612 O O . GLU A 1 78 ? 7.281 -5.000 -20.983 1.00 62.03 78 GLU A O 1
ATOM 617 N N . ALA A 1 79 ? 9.081 -5.557 -22.202 1.00 70.25 79 ALA A N 1
ATOM 618 C CA . ALA A 1 79 ? 8.361 -6.431 -23.129 1.00 70.25 79 ALA A CA 1
ATOM 619 C C . ALA A 1 79 ? 7.836 -7.708 -22.449 1.00 70.25 79 ALA A C 1
ATOM 621 O O . ALA A 1 79 ? 6.694 -8.109 -22.674 1.00 70.25 79 ALA A O 1
ATOM 622 N N . GLU A 1 80 ? 8.640 -8.309 -21.574 1.00 73.88 80 GLU A N 1
ATOM 623 C CA . GLU A 1 80 ? 8.261 -9.497 -20.808 1.00 73.88 80 GLU A CA 1
ATOM 624 C C . GLU A 1 80 ? 7.198 -9.145 -19.751 1.00 73.88 80 GLU A C 1
ATOM 626 O O . GLU A 1 80 ? 6.255 -9.905 -19.529 1.00 73.88 80 GLU A O 1
ATOM 631 N N . TRP A 1 81 ? 7.274 -7.943 -19.166 1.00 71.81 81 TRP A N 1
ATOM 632 C CA . TRP A 1 81 ? 6.272 -7.426 -18.230 1.00 71.81 81 TRP A CA 1
ATOM 633 C C . TRP A 1 81 ? 4.880 -7.264 -18.861 1.00 71.81 81 TRP A C 1
ATOM 635 O O . TRP A 1 81 ? 3.883 -7.644 -18.240 1.00 71.81 81 TRP A O 1
ATOM 645 N N . ILE A 1 82 ? 4.791 -6.723 -20.085 1.00 70.62 82 ILE A N 1
ATOM 646 C CA . ILE A 1 82 ? 3.506 -6.556 -20.794 1.00 70.62 82 ILE A CA 1
ATOM 647 C C . ILE A 1 82 ? 2.828 -7.913 -20.989 1.00 70.62 82 ILE A C 1
ATOM 649 O O . ILE A 1 82 ? 1.619 -8.034 -20.777 1.00 70.62 82 ILE A O 1
ATOM 653 N N . GLN A 1 83 ? 3.606 -8.930 -21.356 1.00 76.94 83 GLN A N 1
ATOM 654 C CA . GLN A 1 83 ? 3.096 -10.271 -21.610 1.00 76.94 83 GLN A CA 1
ATOM 655 C C . GLN A 1 83 ? 2.608 -10.946 -20.320 1.00 76.94 83 GLN A C 1
ATOM 657 O O . GLN A 1 83 ? 1.469 -11.403 -20.266 1.00 76.94 83 GLN A O 1
ATOM 662 N N . VAL A 1 84 ? 3.393 -10.879 -19.239 1.00 77.25 84 VAL A N 1
ATOM 663 C CA . VAL A 1 84 ? 2.992 -11.395 -17.917 1.00 77.25 84 VAL A CA 1
ATOM 664 C C . VAL A 1 84 ? 1.731 -10.700 -17.388 1.00 77.25 84 VAL A C 1
ATOM 666 O O . VAL A 1 84 ? 0.853 -11.351 -16.821 1.00 77.25 84 VAL A O 1
ATOM 669 N N . CYS A 1 85 ? 1.594 -9.385 -17.594 1.00 72.81 85 CYS A N 1
ATOM 670 C CA . CYS A 1 85 ? 0.387 -8.651 -17.207 1.00 72.81 85 CYS A CA 1
ATOM 671 C C . CYS A 1 85 ? -0.858 -9.103 -17.982 1.00 72.81 85 CYS A C 1
ATOM 673 O O . CYS A 1 85 ? -1.941 -9.170 -17.397 1.00 72.81 85 CYS A O 1
ATOM 675 N N . TYR A 1 86 ? -0.712 -9.401 -19.275 1.00 76.44 86 TYR A N 1
ATOM 676 C CA . TYR A 1 86 ? -1.795 -9.930 -20.106 1.00 76.44 86 TYR A CA 1
ATOM 677 C C . TYR A 1 86 ? -2.240 -11.317 -19.631 1.00 76.44 86 TYR A C 1
ATOM 679 O O . TYR A 1 86 ? -3.435 -11.549 -19.442 1.00 76.44 86 TYR A O 1
ATOM 687 N N . ASP A 1 87 ? -1.286 -12.204 -19.353 1.00 81.12 87 ASP A N 1
ATOM 688 C CA . ASP A 1 87 ? -1.569 -13.566 -18.895 1.00 81.12 87 ASP A CA 1
ATOM 689 C C . ASP A 1 87 ? -2.240 -13.578 -17.512 1.00 81.12 87 ASP A C 1
ATOM 691 O O . ASP A 1 87 ? -3.193 -14.324 -17.276 1.00 81.12 87 ASP A O 1
ATOM 695 N N . GLN A 1 88 ? -1.810 -12.699 -16.598 1.00 78.12 88 GLN A N 1
ATOM 696 C CA . GLN A 1 88 ? -2.459 -12.539 -15.294 1.00 78.12 88 GLN A CA 1
ATOM 697 C C . GLN A 1 88 ? -3.897 -12.019 -15.403 1.00 78.12 88 GLN A C 1
ATOM 699 O O . GLN A 1 88 ? -4.768 -12.477 -14.662 1.00 78.12 88 GLN A O 1
ATOM 704 N N . LEU A 1 89 ? -4.156 -11.069 -16.305 1.00 75.50 89 LEU A N 1
ATOM 705 C CA . LEU A 1 89 ? -5.501 -10.542 -16.546 1.00 75.50 89 LEU A CA 1
ATOM 706 C C . LEU A 1 89 ? -6.444 -11.632 -17.060 1.00 75.50 89 LEU A C 1
ATOM 708 O O . LEU A 1 89 ? -7.536 -11.779 -16.511 1.00 75.50 89 LEU A O 1
ATOM 712 N N . ASN A 1 90 ? -5.985 -12.439 -18.020 1.00 79.00 90 ASN A N 1
ATOM 713 C CA . ASN A 1 90 ? -6.745 -13.579 -18.530 1.00 79.00 90 ASN A CA 1
ATOM 714 C C . ASN A 1 90 ? -7.059 -14.589 -17.418 1.00 79.00 90 ASN A C 1
ATOM 716 O O . ASN A 1 90 ? -8.208 -14.989 -17.260 1.00 79.00 90 ASN A O 1
ATOM 720 N N . LEU A 1 91 ? -6.078 -14.938 -16.577 1.00 77.38 91 LEU A N 1
ATOM 721 C CA . LEU A 1 91 ? -6.290 -15.869 -15.463 1.00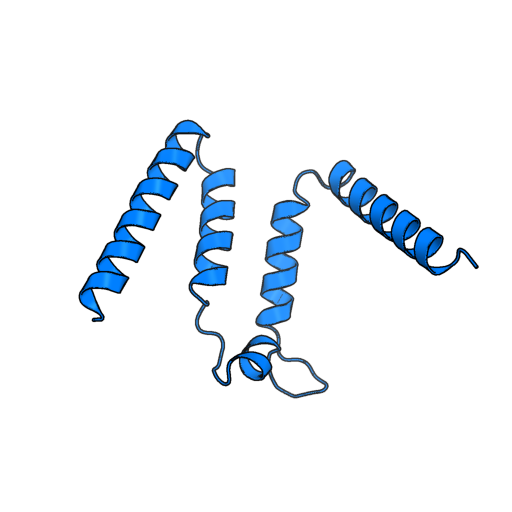 77.38 91 LEU A CA 1
ATOM 722 C C . LEU A 1 91 ? -7.327 -15.350 -14.450 1.00 77.38 91 LEU A C 1
ATOM 724 O O . LEU A 1 91 ? -8.109 -16.121 -13.889 1.00 77.38 91 LEU A O 1
ATOM 728 N N . ILE A 1 92 ? -7.334 -14.042 -14.179 1.00 75.44 92 ILE A N 1
ATOM 729 C CA . ILE A 1 92 ? -8.326 -13.416 -13.292 1.00 75.44 92 ILE A CA 1
ATOM 730 C C . ILE A 1 92 ? -9.715 -13.450 -13.932 1.00 75.44 92 ILE A C 1
ATOM 732 O O . ILE A 1 92 ? -10.698 -13.722 -13.240 1.00 75.44 92 ILE A O 1
ATOM 736 N N . GLU A 1 93 ? -9.808 -13.176 -15.230 1.00 75.88 93 GLU A N 1
ATOM 737 C CA . GLU A 1 93 ? -11.060 -13.232 -15.979 1.00 75.88 93 GLU A CA 1
ATOM 738 C C . GLU A 1 93 ? -11.638 -14.655 -16.001 1.00 75.88 93 GLU A C 1
ATOM 740 O O . GLU A 1 93 ? -12.807 -14.843 -15.669 1.00 75.88 93 GLU A O 1
ATOM 745 N N . GLU A 1 94 ? -10.809 -15.672 -16.234 1.00 77.44 94 GLU A N 1
ATOM 746 C CA . GLU A 1 94 ? -11.201 -17.086 -16.160 1.00 77.44 94 GLU A CA 1
ATOM 747 C C . GLU A 1 94 ? -11.711 -17.488 -14.769 1.00 77.44 94 GLU A C 1
ATOM 749 O O . GLU A 1 94 ? -12.749 -18.146 -14.644 1.00 77.44 94 GLU A O 1
ATOM 754 N N . LYS A 1 95 ? -11.030 -17.056 -13.698 1.00 75.19 95 LYS A N 1
ATOM 755 C CA . LYS A 1 95 ? -11.486 -17.287 -12.315 1.00 75.19 95 LYS A CA 1
ATOM 756 C C . LYS A 1 95 ? -12.819 -16.598 -12.023 1.00 75.19 95 LYS A C 1
ATOM 758 O O . LYS A 1 95 ? -13.660 -17.156 -11.324 1.00 75.19 95 LYS A O 1
ATOM 763 N N . ARG A 1 96 ? -13.046 -15.398 -12.564 1.00 71.50 96 ARG A N 1
ATOM 764 C CA . ARG A 1 96 ? -14.327 -14.686 -12.423 1.00 71.50 96 ARG A CA 1
ATOM 765 C C . ARG A 1 96 ? -15.457 -15.389 -13.170 1.00 71.50 96 ARG A C 1
ATOM 767 O O . ARG A 1 96 ? -16.550 -15.489 -12.626 1.00 71.50 96 ARG A O 1
ATOM 774 N N . LEU A 1 97 ? -15.188 -15.907 -14.367 1.00 72.75 97 LEU A N 1
ATOM 775 C CA . LEU A 1 97 ? -16.163 -16.648 -15.173 1.00 72.75 97 LEU A CA 1
ATOM 776 C C . LEU A 1 97 ? -16.533 -18.007 -14.567 1.00 72.75 97 LEU A C 1
ATOM 778 O O . LEU A 1 97 ? -17.645 -18.472 -14.769 1.00 72.75 97 LEU A O 1
ATOM 782 N N . THR A 1 98 ? -15.626 -18.632 -13.818 1.00 71.75 98 THR A N 1
ATOM 783 C CA . THR A 1 98 ? -15.858 -19.938 -13.172 1.00 71.75 98 THR A CA 1
ATOM 784 C C . THR A 1 98 ? -16.492 -19.846 -11.783 1.00 71.75 98 THR A C 1
ATOM 786 O O . THR A 1 98 ? -16.904 -20.867 -11.239 1.00 71.75 98 THR A O 1
ATOM 789 N N . THR A 1 99 ? -16.580 -18.643 -11.205 1.00 56.25 99 THR A N 1
ATOM 790 C CA . THR A 1 99 ? -17.215 -18.398 -9.895 1.00 56.25 99 THR A CA 1
ATOM 791 C C . THR A 1 99 ? -18.666 -17.881 -10.033 1.00 56.25 99 THR A C 1
ATOM 793 O O . THR A 1 99 ? -19.299 -17.555 -9.029 1.00 56.25 99 THR A O 1
ATOM 796 N N . LEU A 1 100 ? -19.194 -17.814 -11.264 1.00 49.91 100 LEU A N 1
ATOM 797 C CA . LEU A 1 100 ? -20.609 -17.588 -11.610 1.00 49.91 100 LEU A CA 1
ATOM 798 C C . LEU A 1 100 ? -21.311 -18.921 -11.895 1.00 49.91 100 LEU A C 1
ATOM 800 O O . LEU A 1 100 ? -22.499 -19.031 -11.519 1.00 49.91 100 LEU A O 1
#

Radius of gyration: 18.23 Å; Cα contacts (8 Å, |Δi|>4): 40; chains: 1; bounding box: 36×53×42 Å

Secondary structure (DSSP, 8-state):
--HHHHHHHHHHHHHHHHHHH-TTHHHHHHHHHHHHHHSPPTTTSS-HHHHHHSS--S--HHHHHHHHHHHHHHHS-HHHHHHHHHHHHHHHHHHHHH--

InterPro domains:
  IPR012337 Ribonuclease H-like superfamily [SSF53098] (2-62)
  IPR036397 Ribonuclease H superfamily [G3DSA:3.30.420.10] (1-90)

Foldseek 3Di:
DCVVVVVVVVVVVVVVCCVVVPVCSVVVVLVVVVCQQQDQDPVPSAGPVCVVPVDHDPPPVVSVVSVVLSVCVVPDDPVVSVVVNVVVVVVVVVVVVVVD

Organism: Mucuna pruriens (NCBI:txid157652)

Solvent-accessible surface area (backbone atoms only — not comparable to full-atom values): 5833 Å² total; per-residue (Å²): 142,56,65,71,60,52,52,49,54,51,52,52,52,50,52,54,47,45,50,70,73,34,88,57,40,68,59,52,49,52,52,52,50,48,50,52,39,67,39,67,37,86,90,72,74,41,25,58,44,26,74,74,71,76,44,75,90,61,82,46,68,82,52,46,51,55,51,49,51,51,57,40,61,77,73,42,58,74,72,58,39,55,52,53,53,52,54,52,50,51,54,51,50,53,54,55,65,72,74,109

Nearest PDB structures (foldseek):
  6wdn-assembly1_C  TM=2.343E-01  e=3.486E+00  Homo sapiens
  6xjx-assembly1_C  TM=2.336E-01  e=3.975E+00  Homo sapiens

Sequence (100 aa):
MNGAVEATIKNIKIIQKMVVTYKDWHDMLLLALHGYYTSIHTSTGATPYSLVYGMEVVLPIEVEIPSLRVLTKTILEEAEWIQVCYDQLNLIEEKRLTTL

pLDDT: mean 74.77, std 9.63, range [49.91, 92.19]

Mean predicted aligned error: 13.95 Å